Protein AF-A0AAV3R394-F1 (afdb_monomer)

Structure (mmCIF, N/CA/C/O backbone):
data_AF-A0AAV3R394-F1
#
_entry.id   AF-A0AAV3R394-F1
#
loop_
_atom_site.group_PDB
_atom_site.id
_atom_site.type_symbol
_atom_site.label_atom_id
_atom_site.label_alt_id
_atom_site.label_comp_id
_atom_site.label_asym_id
_atom_site.label_entity_id
_atom_site.label_seq_id
_atom_site.pdbx_PDB_ins_code
_atom_site.Cartn_x
_atom_site.Cartn_y
_atom_site.Cartn_z
_atom_site.occupancy
_atom_site.B_iso_or_equiv
_atom_site.auth_seq_id
_atom_site.auth_comp_id
_atom_site.auth_asym_id
_atom_site.auth_atom_id
_atom_site.pdbx_PDB_model_num
ATOM 1 N N . MET A 1 1 ? -11.803 2.232 14.083 1.00 94.12 1 MET A N 1
ATOM 2 C CA . MET A 1 1 ? -11.131 0.981 13.662 1.00 94.12 1 MET A CA 1
ATOM 3 C C . MET A 1 1 ? -9.792 1.328 13.032 1.00 94.12 1 MET A C 1
ATOM 5 O O . MET A 1 1 ? -9.581 2.498 12.718 1.00 94.12 1 MET A O 1
ATOM 9 N N . ILE A 1 2 ? -8.893 0.356 12.901 1.00 96.19 2 ILE A N 1
ATOM 10 C CA . ILE A 1 2 ? -7.572 0.528 12.282 1.00 96.19 2 ILE A CA 1
ATOM 11 C C . ILE A 1 2 ? -7.528 -0.337 11.027 1.00 96.19 2 ILE A C 1
ATOM 13 O O . ILE A 1 2 ? -7.969 -1.482 11.083 1.00 96.19 2 ILE A O 1
ATOM 17 N N . LEU A 1 3 ? -7.005 0.207 9.931 1.00 97.56 3 LEU A N 1
ATOM 18 C CA . LEU A 1 3 ? -6.612 -0.562 8.752 1.00 97.56 3 LEU A CA 1
ATOM 19 C C . LEU A 1 3 ? -5.087 -0.682 8.746 1.00 97.56 3 LEU A C 1
ATOM 21 O O . LEU A 1 3 ? -4.402 0.336 8.751 1.00 97.56 3 LEU A O 1
ATOM 25 N N . THR A 1 4 ? -4.547 -1.893 8.724 1.00 97.38 4 THR A N 1
ATOM 26 C CA . THR A 1 4 ? -3.118 -2.127 8.509 1.00 97.38 4 THR A CA 1
ATOM 27 C C . THR A 1 4 ? -2.877 -2.591 7.079 1.00 97.38 4 THR A C 1
ATOM 29 O O . THR A 1 4 ? -3.650 -3.399 6.561 1.00 97.38 4 THR A O 1
ATOM 32 N N . ILE A 1 5 ? -1.810 -2.093 6.461 1.00 97.56 5 ILE A N 1
ATOM 33 C CA . ILE A 1 5 ? -1.364 -2.469 5.118 1.00 97.56 5 ILE A CA 1
ATOM 34 C C . ILE A 1 5 ? 0.096 -2.913 5.215 1.00 97.56 5 ILE A C 1
ATOM 36 O O . ILE A 1 5 ? 0.949 -2.109 5.591 1.00 97.56 5 ILE A O 1
ATOM 40 N N . ASP A 1 6 ? 0.392 -4.167 4.887 1.00 97.50 6 ASP A N 1
ATOM 41 C CA . ASP A 1 6 ? 1.766 -4.682 4.819 1.00 97.50 6 ASP A CA 1
ATOM 42 C C . ASP A 1 6 ? 2.135 -4.961 3.362 1.00 97.50 6 ASP A C 1
ATOM 44 O O . ASP A 1 6 ? 1.440 -5.716 2.694 1.00 97.50 6 ASP A O 1
ATOM 48 N N . ILE A 1 7 ? 3.184 -4.312 2.851 1.00 97.19 7 ILE A N 1
ATOM 49 C CA . ILE A 1 7 ? 3.630 -4.466 1.458 1.00 97.19 7 ILE A CA 1
ATOM 50 C C . ILE A 1 7 ? 4.847 -5.393 1.419 1.00 97.19 7 ILE A C 1
ATOM 52 O O . ILE A 1 7 ? 6.001 -4.961 1.508 1.00 97.19 7 ILE A O 1
ATOM 56 N N . GLY A 1 8 ? 4.585 -6.683 1.244 1.00 96.69 8 GLY A N 1
ATOM 57 C CA . GLY A 1 8 ? 5.602 -7.709 1.077 1.00 96.69 8 GLY A CA 1
ATOM 58 C C . GLY A 1 8 ? 6.221 -7.747 -0.325 1.00 96.69 8 GLY A C 1
ATOM 59 O O . GLY A 1 8 ? 5.898 -6.972 -1.231 1.00 96.69 8 GLY A O 1
ATOM 60 N N . GLY A 1 9 ? 7.168 -8.669 -0.514 1.00 96.69 9 GLY A N 1
ATOM 61 C CA . GLY A 1 9 ? 7.754 -8.966 -1.826 1.00 96.69 9 GLY A CA 1
ATOM 62 C C . GLY A 1 9 ? 6.807 -9.761 -2.728 1.00 96.69 9 GLY A C 1
ATOM 63 O O . GLY A 1 9 ? 6.662 -9.428 -3.902 1.00 96.69 9 GLY A O 1
ATOM 64 N N . GLY A 1 10 ? 6.146 -10.776 -2.163 1.00 96.62 10 GLY A N 1
ATOM 65 C CA . GLY A 1 10 ? 5.223 -11.669 -2.875 1.00 96.62 10 GLY A CA 1
ATOM 66 C C . GLY A 1 10 ? 3.761 -11.216 -2.845 1.00 96.62 10 GLY A C 1
ATOM 67 O O . GLY A 1 10 ? 3.060 -11.309 -3.854 1.00 96.62 10 GLY A O 1
ATOM 68 N N . SER A 1 11 ? 3.326 -10.677 -1.707 1.00 97.38 11 SER A N 1
ATOM 69 C CA . SER A 1 11 ? 1.943 -10.302 -1.413 1.00 97.38 11 SER A CA 1
ATOM 70 C C . SER A 1 11 ? 1.843 -8.924 -0.750 1.00 97.38 11 SER A C 1
ATOM 72 O O . SER A 1 11 ? 2.856 -8.318 -0.403 1.00 97.38 11 SER A O 1
ATOM 74 N N . THR A 1 12 ? 0.611 -8.433 -0.619 1.00 98.19 12 THR A N 1
ATOM 75 C CA . THR A 1 12 ? 0.244 -7.290 0.219 1.00 98.19 12 THR A CA 1
ATOM 76 C C . THR A 1 12 ? -0.958 -7.675 1.082 1.00 98.19 12 THR A C 1
ATOM 78 O O . THR A 1 12 ? -1.975 -8.142 0.559 1.00 98.19 12 THR A O 1
ATOM 81 N N . GLU A 1 13 ? -0.865 -7.454 2.389 1.00 98.31 13 GLU A N 1
ATOM 82 C CA . GLU A 1 13 ? -1.895 -7.791 3.371 1.00 98.31 13 GLU A CA 1
ATOM 83 C C . GLU A 1 13 ? -2.694 -6.558 3.796 1.00 98.31 13 GLU A C 1
ATOM 85 O O . GLU A 1 13 ? -2.129 -5.504 4.084 1.00 98.31 13 GLU A O 1
ATOM 90 N N . PHE A 1 14 ? -4.014 -6.713 3.908 1.00 98.12 14 PHE A N 1
ATOM 91 C CA . PHE A 1 14 ? -4.933 -5.706 4.433 1.00 98.12 14 PHE A CA 1
ATOM 92 C C . PHE A 1 14 ? -5.680 -6.287 5.628 1.00 98.12 14 PHE A C 1
ATOM 94 O O . PHE A 1 14 ? -6.421 -7.258 5.472 1.00 98.12 14 PHE A O 1
ATOM 101 N N . VAL A 1 15 ? -5.534 -5.682 6.808 1.00 97.81 15 VAL A N 1
ATOM 102 C CA . VAL A 1 15 ? -6.201 -6.147 8.035 1.00 97.81 15 VAL A CA 1
ATOM 103 C C . VAL A 1 15 ? -6.970 -5.006 8.679 1.00 97.81 15 VAL A C 1
ATOM 105 O O . VAL A 1 15 ? -6.429 -3.932 8.919 1.00 97.81 15 VAL A O 1
ATOM 108 N N . ILE A 1 16 ? -8.243 -5.234 8.987 1.00 97.62 16 ILE A N 1
ATOM 109 C CA . ILE A 1 16 ? -9.072 -4.303 9.750 1.00 97.62 16 ILE A CA 1
ATOM 110 C C . ILE A 1 16 ? -9.202 -4.840 11.166 1.00 97.62 16 ILE A C 1
ATOM 112 O O . ILE A 1 16 ? -9.692 -5.950 11.372 1.00 97.62 16 ILE A O 1
ATOM 116 N N . GLY A 1 17 ? -8.791 -4.035 12.141 1.00 96.19 17 GLY A N 1
ATOM 117 C CA . GLY A 1 17 ? -8.808 -4.398 13.552 1.00 96.19 17 GLY A CA 1
ATOM 118 C C . GLY A 1 17 ? -9.522 -3.384 14.443 1.00 96.19 17 GLY A C 1
ATOM 119 O O . GLY A 1 17 ? -9.617 -2.185 14.144 1.00 96.19 17 GLY A O 1
ATOM 120 N N . HIS A 1 18 ? -10.014 -3.866 15.582 1.00 95.62 18 HIS A N 1
ATOM 121 C CA . HIS A 1 18 ? -10.555 -3.034 16.651 1.00 95.62 18 HIS A CA 1
ATOM 122 C C . HIS A 1 18 ? -10.341 -3.691 18.018 1.00 95.62 18 HIS A C 1
ATOM 124 O O . HIS A 1 18 ? -10.719 -4.842 18.204 1.00 95.62 18 HIS A O 1
ATOM 130 N N . GLN A 1 19 ? -9.736 -2.958 18.964 1.00 92.81 19 GLN A N 1
ATOM 131 C CA . GLN A 1 19 ? -9.507 -3.412 20.347 1.00 92.81 19 GLN A CA 1
ATOM 132 C C . GLN A 1 19 ? -8.875 -4.817 20.429 1.00 92.81 19 GLN A C 1
ATOM 134 O O . GLN A 1 19 ? -9.375 -5.703 21.114 1.00 92.81 19 GLN A O 1
ATOM 139 N N . GLY A 1 20 ? -7.800 -5.040 19.666 1.00 90.94 20 GLY A N 1
ATOM 140 C CA . GLY A 1 20 ? -7.087 -6.324 19.631 1.00 90.94 20 GLY A CA 1
ATOM 141 C C . GLY A 1 20 ? -7.774 -7.439 18.832 1.00 90.94 20 GLY A C 1
ATOM 142 O O . GLY A 1 20 ? -7.196 -8.509 18.686 1.00 90.94 20 GLY A O 1
ATOM 143 N N . LYS A 1 21 ? -8.971 -7.209 18.276 1.00 96.25 21 LYS A N 1
ATOM 144 C CA . LYS A 1 21 ? -9.693 -8.188 17.448 1.00 96.25 21 LYS A CA 1
ATOM 145 C C . LYS A 1 21 ? -9.529 -7.893 15.962 1.00 96.25 21 LYS A C 1
ATOM 147 O O . LYS A 1 21 ? -9.623 -6.736 15.546 1.00 96.25 21 LYS A O 1
ATOM 152 N N . ILE A 1 22 ? -9.352 -8.945 15.166 1.00 96.69 22 ILE A N 1
ATOM 153 C CA . ILE A 1 22 ? -9.373 -8.882 13.701 1.00 96.69 22 ILE A CA 1
ATOM 154 C C . ILE A 1 22 ? -10.834 -8.948 13.244 1.00 96.69 22 ILE A C 1
ATOM 156 O O . ILE A 1 22 ? -11.541 -9.902 13.552 1.00 96.69 22 ILE A O 1
ATOM 160 N N . LEU A 1 23 ? -11.286 -7.922 12.526 1.00 96.38 23 LEU A N 1
ATOM 161 C CA . LEU A 1 23 ? -12.635 -7.833 11.954 1.00 96.38 23 LEU A CA 1
ATOM 162 C C . LEU A 1 23 ? -12.671 -8.304 10.498 1.00 96.38 23 LEU A C 1
ATOM 164 O O . LEU A 1 23 ? -13.688 -8.806 10.030 1.00 96.38 23 LEU A O 1
ATOM 168 N N . TYR A 1 24 ? -11.569 -8.108 9.778 1.00 97.12 24 TYR A N 1
ATOM 169 C CA . TYR A 1 24 ? -11.401 -8.528 8.394 1.00 97.12 24 TYR A CA 1
ATOM 170 C C . TYR A 1 24 ? -9.910 -8.649 8.079 1.00 97.12 24 TYR A C 1
ATOM 172 O O . TYR A 1 24 ? -9.114 -7.860 8.583 1.00 97.12 24 TYR A O 1
ATOM 180 N N . SER A 1 25 ? -9.536 -9.615 7.245 1.00 97.19 25 SER A N 1
ATOM 181 C CA . SER A 1 25 ? -8.170 -9.779 6.753 1.00 97.19 25 SER A CA 1
ATOM 182 C C . SER A 1 25 ? -8.192 -10.363 5.345 1.00 97.19 25 SER A C 1
ATOM 184 O O . SER A 1 25 ? -9.015 -11.234 5.057 1.00 97.19 25 SER A O 1
ATOM 186 N N . ILE A 1 26 ? -7.300 -9.891 4.478 1.00 98.06 26 ILE A N 1
ATOM 187 C CA . ILE A 1 26 ? -7.053 -10.468 3.156 1.00 98.06 26 ILE A CA 1
ATOM 188 C C . ILE A 1 26 ? -5.581 -10.295 2.772 1.00 98.06 26 ILE A C 1
ATOM 190 O O . ILE A 1 26 ? -4.992 -9.244 3.021 1.00 98.06 26 ILE A O 1
ATOM 194 N N . SER A 1 27 ? -5.000 -11.317 2.143 1.00 98.12 27 SER A N 1
ATOM 195 C CA . SER A 1 27 ? -3.695 -11.237 1.480 1.00 98.12 27 SER A CA 1
ATOM 196 C C . SER A 1 27 ? -3.913 -11.288 -0.028 1.00 98.12 27 SER A C 1
ATOM 198 O O . SER A 1 27 ? -4.599 -12.178 -0.535 1.00 98.12 27 SER A O 1
ATOM 200 N N . LEU A 1 28 ? -3.375 -10.303 -0.741 1.00 98.19 28 LEU A N 1
ATOM 201 C CA . LEU A 1 28 ? -3.455 -10.197 -2.194 1.00 98.19 28 LEU A CA 1
ATOM 202 C C . LEU A 1 28 ? -2.075 -10.453 -2.793 1.00 98.19 28 LEU A C 1
ATOM 204 O O . LEU A 1 28 ? -1.074 -9.999 -2.243 1.00 98.19 28 LEU A O 1
ATOM 208 N N . GLN A 1 29 ? -2.003 -11.105 -3.956 1.00 96.81 29 GLN A N 1
ATOM 209 C CA . GLN A 1 29 ? -0.757 -11.281 -4.722 1.00 96.81 29 GLN A CA 1
ATOM 210 C C . GLN A 1 29 ? -0.323 -9.971 -5.402 1.00 96.81 29 GLN A C 1
ATOM 212 O O . GLN A 1 29 ? -0.220 -9.867 -6.620 1.00 96.81 29 GLN A O 1
ATOM 217 N N . LEU A 1 30 ? -0.108 -8.945 -4.583 1.00 97.12 30 LEU A N 1
ATOM 218 C CA . LEU A 1 30 ? 0.261 -7.591 -4.967 1.00 97.12 30 LEU A CA 1
ATOM 219 C C . LEU A 1 30 ? 1.589 -7.176 -4.319 1.00 97.12 30 LEU A C 1
ATOM 221 O O . LEU A 1 30 ? 1.769 -6.019 -3.953 1.00 97.12 30 LEU A O 1
ATOM 225 N N . GLY A 1 31 ? 2.504 -8.122 -4.104 1.00 96.62 31 GLY A N 1
ATOM 226 C CA . GLY A 1 31 ? 3.819 -7.805 -3.557 1.00 96.62 31 GLY A CA 1
ATOM 227 C C . GLY A 1 31 ? 4.688 -7.047 -4.555 1.00 96.62 31 GLY A C 1
ATOM 228 O O . GLY A 1 31 ? 4.612 -7.275 -5.765 1.00 96.62 31 GLY A O 1
ATOM 229 N N . HIS A 1 32 ? 5.542 -6.156 -4.051 1.00 94.62 32 HIS A N 1
ATOM 230 C CA . HIS A 1 32 ? 6.308 -5.248 -4.906 1.00 94.62 32 HIS A CA 1
ATOM 231 C C . HIS A 1 32 ? 7.280 -5.975 -5.849 1.00 94.62 32 HIS A C 1
ATOM 233 O O . HIS A 1 32 ? 7.479 -5.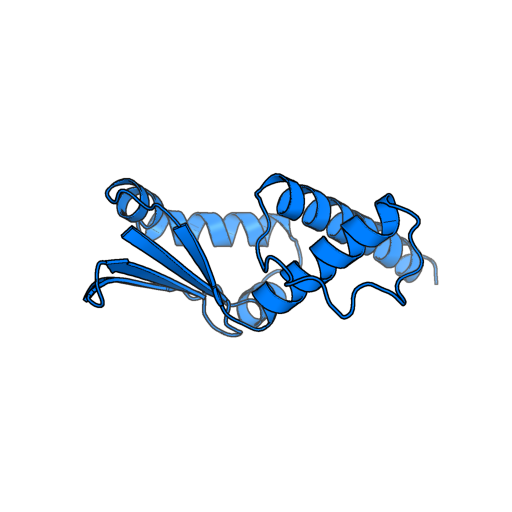500 -6.957 1.00 94.62 32 HIS A O 1
ATOM 239 N N . ILE A 1 33 ? 7.843 -7.130 -5.465 1.00 95.38 33 ILE A N 1
ATOM 240 C CA . ILE A 1 33 ? 8.737 -7.924 -6.333 1.00 95.38 33 ILE A CA 1
ATOM 241 C C . ILE A 1 33 ? 7.927 -8.642 -7.415 1.00 95.38 33 ILE A C 1
ATOM 243 O O . ILE A 1 33 ? 8.313 -8.638 -8.582 1.00 95.38 33 ILE A O 1
ATOM 247 N N . THR A 1 34 ? 6.802 -9.261 -7.042 1.00 94.62 34 THR A N 1
ATOM 248 C CA . THR A 1 34 ? 5.919 -9.952 -7.996 1.00 94.62 34 THR A CA 1
ATOM 249 C C . THR A 1 34 ? 5.409 -8.991 -9.061 1.00 94.62 34 THR A C 1
ATOM 251 O O . THR A 1 34 ? 5.429 -9.305 -10.249 1.00 94.62 34 THR A O 1
ATOM 254 N N . ILE A 1 35 ? 4.972 -7.807 -8.633 1.00 95.50 35 ILE A N 1
ATOM 255 C CA . ILE A 1 35 ? 4.418 -6.797 -9.522 1.00 95.50 35 ILE A CA 1
ATOM 256 C C . ILE A 1 35 ? 5.494 -6.242 -10.466 1.00 95.50 35 ILE A C 1
ATOM 258 O O . ILE A 1 35 ? 5.280 -6.248 -11.677 1.00 95.50 35 ILE A O 1
ATOM 2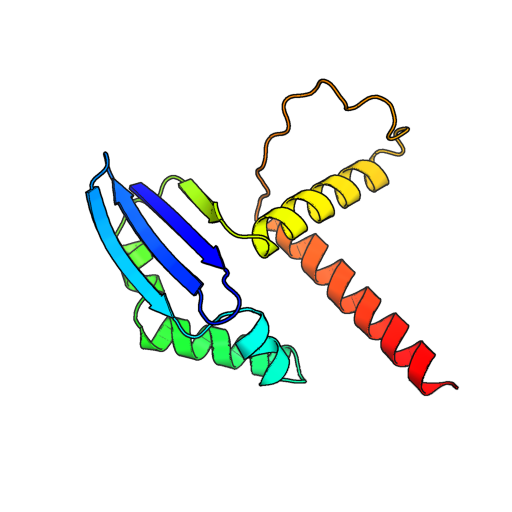62 N N . THR A 1 36 ? 6.645 -5.792 -9.952 1.00 92.81 36 THR A N 1
ATOM 263 C CA . THR A 1 36 ? 7.687 -5.167 -10.792 1.00 92.81 36 THR A CA 1
ATOM 264 C C . THR A 1 36 ? 8.337 -6.147 -11.763 1.00 92.81 36 THR A C 1
ATOM 266 O O . THR A 1 36 ? 8.756 -5.747 -12.840 1.00 92.81 36 THR A O 1
ATOM 269 N N . ARG A 1 37 ? 8.379 -7.445 -11.438 1.00 94.56 37 ARG A N 1
ATOM 270 C CA . ARG A 1 37 ? 8.828 -8.483 -12.382 1.00 94.56 37 ARG A CA 1
ATOM 271 C C . ARG A 1 37 ? 7.814 -8.783 -13.480 1.00 94.56 37 ARG A C 1
ATOM 273 O O . ARG A 1 37 ? 8.202 -9.224 -14.556 1.00 94.56 37 ARG A O 1
ATOM 280 N N . ARG A 1 38 ? 6.521 -8.615 -13.197 1.00 95.38 38 ARG A N 1
ATOM 281 C CA . ARG A 1 38 ? 5.438 -8.962 -14.125 1.00 95.38 38 ARG A CA 1
ATOM 282 C C . ARG A 1 38 ? 5.140 -7.851 -15.128 1.00 95.38 38 ARG A C 1
ATOM 284 O O . ARG A 1 38 ? 4.696 -8.149 -16.233 1.00 95.38 38 ARG A O 1
ATOM 291 N N . PHE A 1 39 ? 5.340 -6.595 -14.743 1.00 94.75 39 PHE A N 1
ATOM 292 C CA . PHE A 1 39 ? 4.975 -5.439 -15.555 1.00 94.75 39 PHE A CA 1
ATOM 293 C C . PHE A 1 39 ? 6.177 -4.520 -15.753 1.00 94.75 39 PHE A C 1
ATOM 295 O O . PHE A 1 39 ? 6.748 -4.034 -14.782 1.00 94.75 39 PHE A O 1
ATOM 302 N N . SER A 1 40 ? 6.510 -4.247 -17.013 1.00 89.50 40 SER A N 1
ATOM 303 C CA . SER A 1 40 ? 7.509 -3.248 -17.415 1.00 89.50 40 SER A CA 1
ATOM 304 C C . SER A 1 40 ? 6.925 -1.839 -17.559 1.00 89.50 40 SER A C 1
ATOM 306 O O . SER A 1 40 ? 7.664 -0.863 -17.564 1.00 89.50 40 SER A O 1
ATOM 308 N N . GLU A 1 41 ? 5.600 -1.725 -17.686 1.00 90.94 41 GLU A N 1
ATOM 309 C CA . GLU A 1 41 ? 4.886 -0.458 -17.844 1.00 90.94 41 GLU A CA 1
ATOM 310 C C . GLU A 1 41 ? 4.089 -0.140 -16.574 1.00 90.94 41 GLU A C 1
ATOM 312 O O . GLU A 1 41 ? 3.243 -0.934 -16.141 1.00 90.94 41 GLU A O 1
ATOM 317 N N . VAL A 1 42 ? 4.325 1.046 -16.004 1.00 88.88 42 VAL A N 1
ATOM 318 C CA . VAL A 1 42 ? 3.658 1.523 -14.778 1.00 88.88 42 VAL A CA 1
ATOM 319 C C . VAL A 1 42 ? 2.134 1.545 -14.936 1.00 88.88 42 VAL A C 1
ATOM 321 O O . VAL A 1 42 ? 1.408 1.179 -14.013 1.00 88.88 42 VAL A O 1
ATOM 324 N N . GLU A 1 43 ? 1.624 1.870 -16.120 1.00 92.00 43 GLU A N 1
ATOM 325 C CA . GLU A 1 43 ? 0.179 1.970 -16.345 1.00 92.00 43 GLU A CA 1
ATOM 326 C C . GLU A 1 43 ? -0.517 0.611 -16.345 1.00 92.00 43 GLU A C 1
ATOM 328 O O . GLU A 1 43 ? -1.506 0.435 -15.628 1.00 92.00 43 GLU A O 1
ATOM 333 N N . LYS A 1 44 ? 0.078 -0.399 -16.990 1.00 94.94 44 LYS A N 1
ATOM 334 C CA . LYS A 1 44 ? -0.398 -1.791 -16.910 1.00 94.94 44 LYS A CA 1
ATOM 335 C C . LYS A 1 44 ? -0.325 -2.327 -15.481 1.00 94.94 44 LYS A C 1
ATOM 337 O O . LYS A 1 44 ? -1.231 -3.024 -15.020 1.00 94.94 44 LYS A O 1
ATOM 342 N N . MET A 1 45 ? 0.729 -1.962 -14.750 1.00 94.88 45 MET A N 1
ATOM 343 C CA . MET A 1 45 ? 0.866 -2.279 -13.332 1.00 94.88 45 MET A CA 1
ATOM 344 C C . MET A 1 45 ? -0.282 -1.678 -12.504 1.00 94.88 45 MET A C 1
ATOM 346 O O . MET A 1 45 ? -0.913 -2.387 -11.715 1.00 94.88 45 MET A O 1
ATOM 350 N N . ARG A 1 46 ? -0.594 -0.388 -12.688 1.00 94.81 46 ARG A N 1
ATOM 351 C CA . ARG A 1 46 ? -1.693 0.291 -11.983 1.00 94.81 46 ARG A CA 1
ATOM 352 C C . ARG A 1 46 ? -3.049 -0.319 -12.312 1.00 94.81 46 ARG A C 1
ATOM 354 O O . ARG A 1 46 ? -3.865 -0.491 -11.407 1.00 94.81 46 ARG A O 1
ATOM 361 N N . GLU A 1 47 ? -3.303 -0.632 -13.577 1.00 97.50 47 GLU A N 1
ATOM 362 C CA . GLU A 1 47 ? -4.528 -1.309 -14.015 1.00 97.50 47 GLU A CA 1
ATOM 363 C C . GLU A 1 47 ? -4.688 -2.670 -13.339 1.00 97.50 47 GLU A C 1
ATOM 365 O O . GLU A 1 47 ? -5.743 -2.947 -12.765 1.00 97.50 47 GLU A O 1
ATOM 370 N N . HIS A 1 48 ? -3.626 -3.479 -13.308 1.00 97.25 48 HIS A N 1
ATOM 371 C CA . HIS A 1 48 ? -3.647 -4.778 -12.645 1.00 97.25 48 HIS A CA 1
ATOM 372 C C . HIS A 1 48 ? -3.932 -4.662 -11.143 1.00 97.25 48 HIS A C 1
ATOM 374 O O . HIS A 1 48 ? -4.827 -5.338 -10.633 1.00 97.25 48 HIS A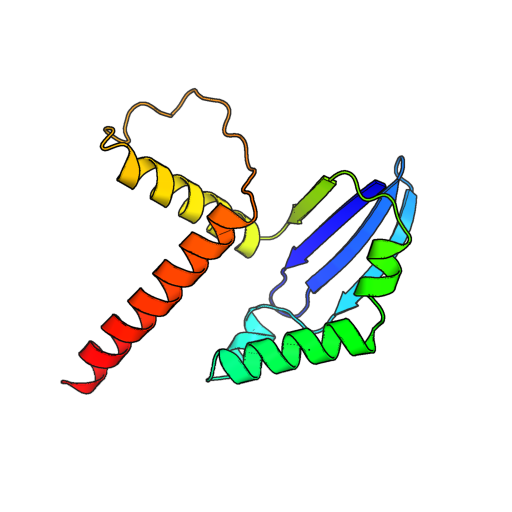 O 1
ATOM 380 N N . ILE A 1 49 ? -3.224 -3.770 -10.438 1.00 97.06 49 ILE A N 1
ATOM 381 C CA . ILE A 1 49 ? -3.442 -3.523 -9.004 1.00 97.06 49 ILE A CA 1
ATOM 382 C C . ILE A 1 49 ? -4.904 -3.138 -8.745 1.00 97.06 49 ILE A C 1
ATOM 384 O O . ILE A 1 49 ? -5.549 -3.716 -7.867 1.00 97.06 49 ILE A O 1
ATOM 388 N N . ARG A 1 50 ? -5.451 -2.194 -9.526 1.00 97.38 50 ARG A N 1
ATOM 389 C CA . ARG A 1 50 ? -6.858 -1.776 -9.409 1.00 97.38 50 ARG A CA 1
ATOM 390 C C . ARG A 1 50 ? -7.799 -2.950 -9.644 1.00 97.38 50 ARG A C 1
ATOM 392 O O . ARG A 1 50 ? -8.699 -3.157 -8.836 1.00 97.38 50 ARG A O 1
ATOM 399 N N . SER A 1 51 ? -7.575 -3.735 -10.697 1.00 97.38 51 SER A N 1
ATOM 400 C CA . SER A 1 51 ? -8.407 -4.894 -11.027 1.00 97.38 51 SER A CA 1
ATOM 401 C C . SER A 1 51 ? -8.465 -5.906 -9.881 1.00 97.38 51 SER A C 1
ATOM 403 O O . SER A 1 51 ? -9.552 -6.368 -9.545 1.00 97.38 51 SER A O 1
ATOM 405 N N . VAL A 1 52 ? -7.331 -6.233 -9.253 1.00 97.25 52 VAL A N 1
ATOM 406 C CA . VAL A 1 52 ? -7.289 -7.172 -8.117 1.00 97.25 52 VAL A CA 1
ATOM 407 C C . VAL A 1 52 ? -8.015 -6.595 -6.896 1.00 97.25 52 VAL A C 1
ATOM 409 O O . VAL A 1 52 ? -8.798 -7.289 -6.246 1.00 97.25 52 VAL A O 1
ATOM 412 N N . ILE A 1 53 ? -7.815 -5.309 -6.596 1.00 96.56 53 ILE A N 1
ATOM 413 C CA . ILE A 1 53 ? -8.499 -4.635 -5.482 1.00 96.56 53 ILE A CA 1
ATOM 414 C C . ILE A 1 53 ? -10.022 -4.615 -5.691 1.00 96.56 53 ILE A C 1
ATOM 416 O O . ILE A 1 53 ? -10.769 -4.892 -4.752 1.00 96.56 53 ILE A O 1
ATOM 420 N N . PHE A 1 54 ? -10.494 -4.323 -6.907 1.00 95.62 54 PHE A N 1
ATOM 421 C CA . PHE A 1 54 ? -11.924 -4.329 -7.229 1.00 95.62 54 PHE A CA 1
ATOM 422 C C . PHE A 1 54 ? -12.527 -5.735 -7.177 1.00 95.62 54 PHE A C 1
ATOM 424 O O . PHE A 1 54 ? -13.585 -5.914 -6.578 1.00 95.62 54 PHE A O 1
ATOM 431 N N . ALA A 1 55 ? -11.841 -6.738 -7.731 1.00 96.56 55 ALA A N 1
ATOM 432 C CA . ALA A 1 55 ? -12.329 -8.117 -7.762 1.00 96.56 55 ALA A CA 1
ATOM 433 C C . ALA A 1 55 ? -12.518 -8.733 -6.363 1.00 96.56 55 ALA A C 1
ATOM 435 O O . ALA A 1 55 ? -13.323 -9.643 -6.193 1.00 96.56 55 ALA A O 1
ATOM 436 N N . THR A 1 56 ? -11.802 -8.234 -5.351 1.00 96.06 56 THR A N 1
ATOM 437 C CA . THR A 1 56 ? -11.897 -8.727 -3.964 1.00 96.06 56 THR A CA 1
ATOM 438 C C . THR A 1 56 ? -12.909 -7.977 -3.095 1.00 96.06 56 THR A C 1
ATOM 440 O O . THR A 1 56 ? -13.024 -8.259 -1.900 1.00 96.06 56 THR A O 1
ATOM 443 N N . ASP A 1 57 ? -13.645 -7.016 -3.665 1.00 94.44 57 ASP A N 1
ATOM 444 C CA . ASP A 1 57 ? -14.576 -6.126 -2.950 1.00 94.44 57 ASP A CA 1
ATOM 445 C C . ASP A 1 57 ? -13.911 -5.327 -1.803 1.00 94.44 57 ASP A C 1
ATOM 447 O O . ASP A 1 57 ? -14.588 -4.735 -0.957 1.00 94.44 57 ASP A O 1
ATOM 451 N N . LEU A 1 58 ? -12.570 -5.272 -1.757 1.00 95.44 58 LEU A N 1
ATOM 452 C CA . LEU A 1 58 ? -11.801 -4.706 -0.644 1.00 95.44 58 LEU A CA 1
ATOM 453 C 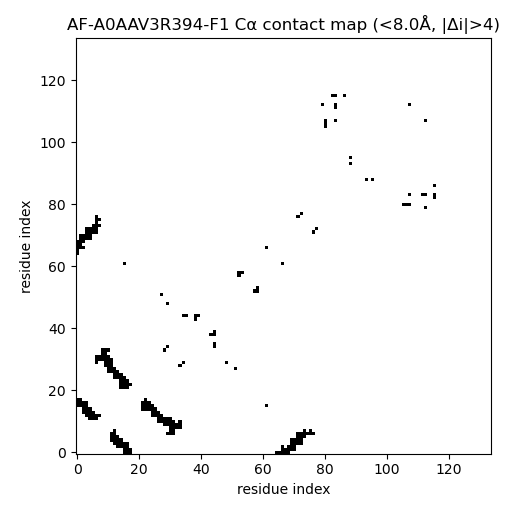C . LEU A 1 58 ? -12.229 -3.269 -0.324 1.00 95.44 58 LEU A C 1
ATOM 455 O O . LEU A 1 58 ? -12.385 -2.917 0.844 1.00 95.44 58 LEU A O 1
ATOM 459 N N . VAL A 1 59 ? -12.470 -2.450 -1.351 1.00 93.88 59 VAL A N 1
ATOM 460 C CA . VAL A 1 59 ? -12.887 -1.048 -1.195 1.00 93.88 59 VAL A CA 1
ATOM 461 C C . VAL A 1 59 ? -14.218 -0.945 -0.456 1.00 93.88 59 VAL A C 1
ATOM 463 O O . VAL A 1 59 ? -14.329 -0.172 0.496 1.00 93.88 59 VAL A O 1
ATOM 466 N N . SER A 1 60 ? -15.222 -1.725 -0.859 1.00 94.06 60 SER A N 1
ATOM 467 C CA . SER A 1 60 ? -16.528 -1.725 -0.200 1.00 94.06 60 SER A CA 1
ATOM 468 C C . SER A 1 60 ? -16.401 -2.236 1.228 1.00 94.06 60 SER A C 1
ATOM 470 O O . SER A 1 60 ? -16.981 -1.648 2.140 1.00 94.06 60 SER A O 1
ATOM 472 N N . ARG A 1 61 ? -15.587 -3.280 1.456 1.00 92.06 61 ARG A N 1
ATOM 473 C CA . ARG A 1 61 ? -15.326 -3.799 2.806 1.00 92.06 61 ARG A CA 1
ATOM 474 C C . ARG A 1 61 ? -14.737 -2.725 3.705 1.00 92.06 61 ARG A C 1
ATOM 476 O O . ARG A 1 61 ? -15.285 -2.499 4.773 1.00 92.06 61 ARG A O 1
ATOM 483 N N . VAL A 1 62 ? -13.686 -2.037 3.260 1.00 94.31 62 VAL A N 1
ATOM 484 C CA . VAL A 1 62 ? -13.044 -0.947 4.009 1.00 94.31 62 VAL A CA 1
ATOM 485 C C . VAL A 1 62 ? -14.039 0.179 4.298 1.00 94.31 62 VAL A C 1
ATOM 487 O O . VAL A 1 62 ? -14.116 0.624 5.439 1.00 94.31 62 VAL A O 1
ATOM 490 N N . LYS A 1 63 ? -14.855 0.585 3.314 1.00 94.19 63 LYS A N 1
ATOM 491 C CA . LYS A 1 63 ? -15.873 1.641 3.472 1.00 94.19 63 LYS A CA 1
ATOM 492 C C . LYS A 1 63 ? -16.976 1.304 4.481 1.00 94.19 63 LYS A C 1
ATOM 494 O O . LYS A 1 63 ? -17.547 2.222 5.061 1.00 94.19 63 LYS A O 1
ATOM 499 N N . ARG A 1 64 ? -17.282 0.020 4.712 1.00 95.00 64 ARG A N 1
ATOM 500 C CA . ARG A 1 64 ? -18.253 -0.405 5.743 1.00 95.00 64 ARG A CA 1
ATOM 501 C C . ARG A 1 64 ? -17.757 -0.162 7.170 1.00 95.00 64 ARG A C 1
ATOM 503 O O . ARG A 1 64 ? -18.561 -0.160 8.098 1.00 95.00 64 ARG A O 1
ATOM 510 N N . TYR A 1 65 ? -16.454 0.026 7.363 1.00 94.00 65 TYR A N 1
ATOM 511 C CA . TYR A 1 65 ? -15.860 0.266 8.671 1.00 94.00 65 TYR A CA 1
ATOM 512 C C . TYR A 1 65 ? -15.510 1.745 8.848 1.00 94.00 65 TYR A C 1
ATOM 514 O O . TYR A 1 65 ? -14.978 2.392 7.950 1.00 94.00 65 TYR A O 1
ATOM 522 N N . ASN A 1 66 ? -15.727 2.274 10.055 1.00 94.12 66 ASN A N 1
ATOM 523 C CA . ASN A 1 66 ? -15.258 3.608 10.430 1.00 94.12 66 ASN A CA 1
ATOM 524 C C . ASN A 1 66 ? -13.745 3.567 10.737 1.00 94.12 66 ASN A C 1
ATOM 526 O O . ASN A 1 66 ? -13.308 3.505 11.901 1.00 94.12 66 ASN A O 1
ATOM 530 N N . ILE A 1 67 ? -12.941 3.484 9.673 1.00 95.62 67 ILE A N 1
ATOM 531 C CA . ILE A 1 67 ? -11.478 3.501 9.742 1.00 95.62 67 ILE A CA 1
ATOM 532 C C . ILE A 1 67 ? -11.029 4.890 10.195 1.00 95.62 67 ILE A C 1
ATOM 534 O O . ILE A 1 67 ? -11.265 5.879 9.515 1.00 95.62 67 ILE A O 1
ATOM 538 N N . LYS A 1 68 ? -10.376 4.948 11.360 1.00 91.50 68 LYS A N 1
ATOM 539 C CA . LYS A 1 68 ? -9.853 6.197 11.933 1.00 91.50 68 LYS A CA 1
ATOM 540 C C . LYS A 1 68 ? -8.391 6.426 11.571 1.00 91.50 68 LYS A C 1
ATOM 542 O O . LYS A 1 68 ? -7.974 7.564 11.444 1.00 91.50 68 LYS A O 1
ATOM 547 N N . ASN A 1 69 ? -7.631 5.340 11.436 1.00 90.31 69 ASN A N 1
ATOM 548 C CA . ASN A 1 69 ? -6.198 5.370 11.173 1.00 90.31 69 ASN A CA 1
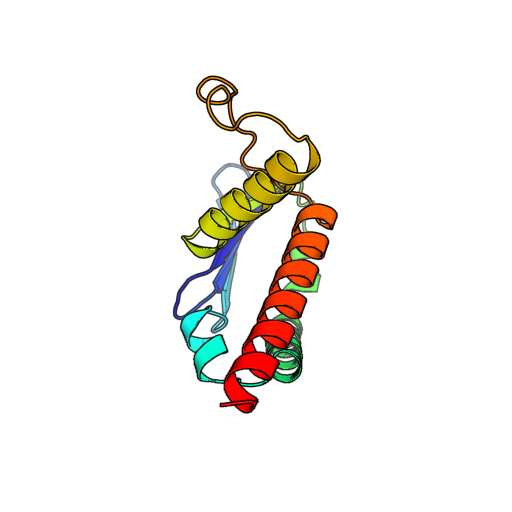ATOM 549 C C . ASN A 1 69 ? -5.821 4.252 10.200 1.00 90.31 69 ASN A C 1
ATOM 551 O O . ASN A 1 69 ? -6.358 3.140 10.293 1.00 90.31 69 ASN A O 1
ATOM 555 N N . VAL A 1 70 ? -4.866 4.549 9.320 1.00 95.31 70 VAL A N 1
ATOM 556 C CA . VAL A 1 70 ? -4.215 3.575 8.442 1.00 95.31 70 VAL A CA 1
ATOM 557 C C . VAL A 1 70 ? -2.765 3.425 8.890 1.00 95.31 70 VAL A C 1
ATOM 559 O O . VAL A 1 70 ? -2.076 4.421 9.085 1.00 95.31 70 VAL A O 1
ATOM 562 N N . ILE A 1 71 ? -2.308 2.190 9.073 1.00 95.12 71 ILE A N 1
ATOM 563 C CA . ILE A 1 71 ? -0.942 1.872 9.491 1.00 95.12 71 ILE A CA 1
ATOM 564 C C . ILE A 1 71 ? -0.272 1.084 8.372 1.00 95.12 71 ILE A C 1
ATOM 566 O O . ILE A 1 71 ? -0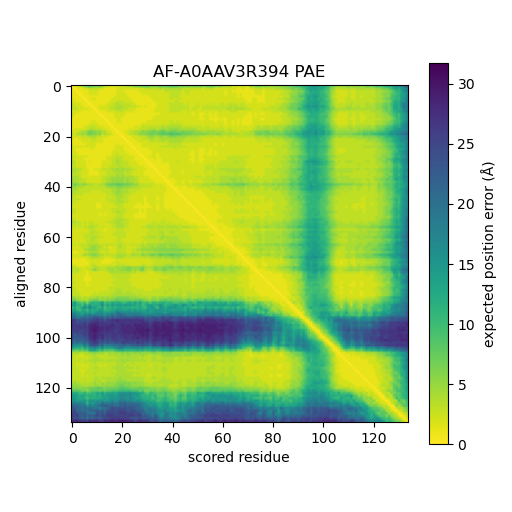.728 0.000 8.018 1.00 95.12 71 ILE A O 1
ATOM 570 N N . GLY A 1 72 ? 0.817 1.613 7.825 1.00 95.31 72 GLY A N 1
ATOM 571 C CA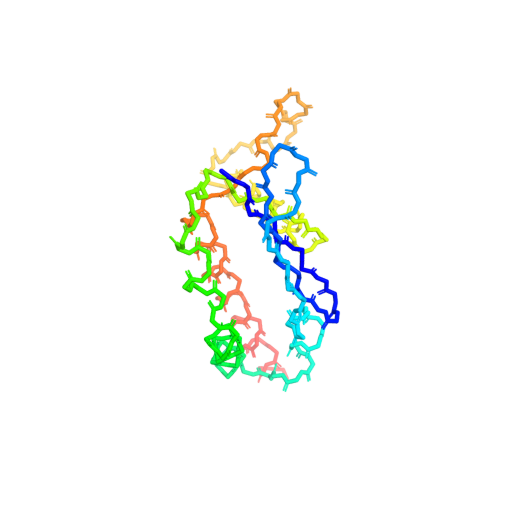 . GLY A 1 72 ? 1.665 0.883 6.889 1.00 95.31 72 GLY A CA 1
ATOM 572 C C . GLY A 1 72 ? 2.782 0.123 7.611 1.00 95.31 72 GLY A C 1
ATOM 573 O O . GLY A 1 72 ? 3.413 0.658 8.522 1.00 95.31 72 GLY A O 1
ATOM 574 N N . SER A 1 73 ? 3.060 -1.101 7.173 1.00 91.38 73 SER A N 1
ATOM 575 C CA . SER A 1 73 ? 4.194 -1.939 7.588 1.00 91.38 73 SER A CA 1
ATOM 576 C C . SER A 1 73 ? 4.994 -2.382 6.354 1.00 91.38 73 SER A C 1
ATOM 578 O O . SER A 1 73 ? 4.523 -2.201 5.232 1.00 91.38 73 SER A O 1
ATOM 580 N N . SER A 1 74 ? 6.192 -2.943 6.564 1.00 93.38 74 SER A N 1
ATOM 581 C CA . SER A 1 74 ? 7.219 -3.369 5.581 1.00 93.38 74 SER A CA 1
ATOM 582 C C . SER A 1 74 ? 8.381 -2.400 5.329 1.00 93.38 74 SER A C 1
ATOM 584 O O . SER A 1 74 ? 8.374 -1.219 5.692 1.00 93.38 74 SER A O 1
ATOM 586 N N . GLY A 1 75 ? 9.405 -2.920 4.640 1.00 92.12 75 GLY A N 1
ATOM 587 C CA . GLY A 1 75 ? 10.528 -2.138 4.127 1.00 92.12 75 GLY A CA 1
ATOM 588 C C . GLY A 1 75 ? 10.118 -1.084 3.094 1.00 92.12 75 GLY A C 1
ATOM 589 O O . GLY A 1 75 ? 10.714 -0.010 3.080 1.00 92.12 75 GLY A O 1
ATOM 590 N N . THR A 1 76 ? 9.090 -1.339 2.280 1.00 93.38 76 THR A N 1
ATOM 591 C CA . THR A 1 76 ? 8.598 -0.381 1.275 1.00 93.38 76 THR A CA 1
ATOM 592 C C . THR A 1 76 ? 8.011 0.857 1.946 1.00 93.38 76 THR A C 1
ATOM 594 O O . THR A 1 76 ? 8.421 1.972 1.633 1.00 93.38 76 THR A O 1
ATOM 597 N N . ILE A 1 77 ? 7.148 0.674 2.950 1.00 94.19 77 ILE A N 1
ATOM 598 C CA . ILE A 1 77 ? 6.577 1.789 3.724 1.00 94.19 77 ILE A CA 1
ATOM 599 C C . ILE A 1 77 ? 7.675 2.585 4.445 1.00 94.19 77 ILE A C 1
ATOM 601 O O . ILE A 1 77 ? 7.663 3.814 4.429 1.00 94.19 77 ILE A O 1
ATOM 605 N N . ARG A 1 78 ? 8.675 1.902 5.021 1.00 91.69 78 ARG A N 1
ATOM 606 C CA . ARG A 1 78 ? 9.830 2.562 5.660 1.00 91.69 78 ARG A CA 1
ATOM 607 C C . ARG A 1 78 ? 10.686 3.359 4.672 1.00 91.69 78 ARG A C 1
ATOM 609 O O . ARG A 1 78 ? 11.249 4.381 5.046 1.00 91.69 78 ARG A O 1
ATOM 616 N N . LYS A 1 79 ? 10.838 2.892 3.428 1.00 91.06 79 LYS A N 1
ATOM 617 C CA . LYS A 1 79 ? 11.547 3.643 2.378 1.00 91.06 79 LYS A CA 1
ATOM 618 C C . LYS A 1 79 ? 10.760 4.887 1.971 1.00 91.06 79 LYS A C 1
ATOM 620 O O . LYS A 1 79 ? 11.362 5.950 1.872 1.00 91.06 79 LYS A O 1
ATOM 625 N N . ILE A 1 80 ? 9.444 4.761 1.800 1.00 92.00 80 ILE A N 1
ATOM 626 C CA . ILE A 1 80 ? 8.545 5.884 1.500 1.00 92.00 80 ILE A CA 1
ATOM 627 C C . ILE A 1 80 ? 8.648 6.959 2.588 1.00 92.00 80 ILE A C 1
ATOM 629 O O . ILE A 1 80 ? 8.909 8.110 2.259 1.00 92.00 80 ILE A O 1
ATOM 633 N N . GLU A 1 81 ? 8.546 6.587 3.868 1.00 91.31 81 GLU A N 1
ATOM 634 C CA . GLU A 1 81 ? 8.676 7.526 4.996 1.00 91.31 81 GLU A CA 1
ATOM 635 C C . GLU A 1 81 ? 9.994 8.313 4.946 1.00 91.31 81 GLU A C 1
ATOM 637 O O . GLU A 1 81 ? 9.991 9.542 5.010 1.00 91.31 81 GLU A O 1
ATOM 642 N N . LYS A 1 82 ? 11.119 7.625 4.725 1.00 89.06 82 LYS A N 1
ATOM 643 C CA . LYS A 1 82 ? 12.430 8.275 4.584 1.00 89.06 82 LYS A CA 1
ATOM 644 C C . LYS A 1 82 ? 12.507 9.215 3.383 1.00 89.06 82 LYS A C 1
ATOM 646 O O . LYS A 1 82 ? 13.160 10.252 3.479 1.00 89.06 82 LYS A O 1
ATOM 651 N N . LEU A 1 83 ? 11.921 8.841 2.246 1.00 89.44 83 LEU A N 1
ATOM 652 C CA . LEU A 1 83 ? 11.962 9.650 1.024 1.00 89.44 83 LEU A CA 1
ATOM 653 C C . LEU A 1 83 ? 11.090 10.899 1.142 1.00 89.44 83 LEU A C 1
ATOM 655 O O . LEU A 1 83 ? 11.550 11.977 0.777 1.00 89.44 83 LEU A O 1
ATOM 659 N N . VAL A 1 84 ? 9.889 10.770 1.713 1.00 89.06 84 VAL A N 1
ATOM 660 C CA . VAL A 1 84 ? 9.021 11.909 2.040 1.00 89.06 84 VAL A CA 1
ATOM 661 C C . VAL A 1 84 ? 9.765 12.881 2.956 1.00 89.06 84 VAL A C 1
ATOM 663 O O . VAL A 1 84 ? 9.888 14.059 2.635 1.00 89.06 84 VAL A O 1
ATOM 666 N N . TYR A 1 85 ? 10.363 12.377 4.039 1.00 83.88 85 TYR A N 1
ATOM 667 C CA . TYR A 1 85 ? 11.138 13.197 4.971 1.00 83.88 85 TYR A CA 1
ATOM 668 C C . TYR A 1 85 ? 12.319 13.917 4.301 1.00 83.88 85 TYR A C 1
ATOM 670 O O . TYR A 1 85 ? 12.555 15.099 4.534 1.00 83.88 85 TYR A O 1
ATOM 678 N N . LYS A 1 86 ? 13.063 13.224 3.430 1.00 82.62 86 LYS A N 1
ATOM 679 C CA . LYS A 1 86 ? 14.146 13.844 2.650 1.00 82.62 86 LYS A CA 1
ATOM 680 C C . LYS A 1 86 ? 13.641 14.896 1.660 1.00 82.62 86 LYS A C 1
ATOM 682 O O . LYS A 1 86 ? 14.378 15.830 1.360 1.00 82.62 86 LYS A O 1
ATOM 687 N N . GLY A 1 87 ? 12.434 14.732 1.118 1.00 77.94 87 GLY A N 1
ATOM 688 C CA . GLY A 1 87 ? 11.773 15.751 0.300 1.00 77.94 87 GLY A CA 1
ATOM 689 C C . GLY A 1 87 ? 11.543 17.029 1.101 1.00 77.94 87 GLY A C 1
ATOM 690 O O . GLY A 1 87 ? 11.984 18.091 0.682 1.00 77.94 87 GLY A O 1
ATOM 691 N N . TYR A 1 88 ? 10.980 16.897 2.303 1.00 71.44 88 TYR A N 1
ATOM 692 C CA . TYR A 1 88 ? 10.773 18.022 3.216 1.00 71.44 88 TYR A CA 1
ATOM 693 C C . TYR A 1 88 ? 12.067 18.738 3.612 1.00 71.44 88 TYR A C 1
ATOM 695 O O . TYR A 1 88 ? 12.126 19.962 3.568 1.00 71.44 88 TYR A O 1
ATOM 703 N N . ALA A 1 89 ? 13.118 17.989 3.954 1.00 67.12 89 ALA A N 1
ATOM 704 C CA . ALA A 1 89 ? 14.409 18.582 4.307 1.00 67.12 89 ALA A CA 1
ATOM 705 C C . ALA A 1 89 ? 15.023 19.390 3.146 1.00 67.12 89 ALA A C 1
ATOM 707 O O . ALA A 1 89 ? 15.622 20.435 3.376 1.00 67.12 89 ALA A O 1
ATOM 708 N N . ARG A 1 90 ? 14.848 18.934 1.895 1.00 68.25 90 ARG A N 1
ATOM 709 C CA . ARG A 1 90 ? 15.302 19.675 0.706 1.00 68.25 90 ARG A CA 1
ATOM 710 C C . ARG A 1 90 ? 14.550 20.993 0.515 1.00 68.25 90 ARG A C 1
ATOM 712 O O . ARG A 1 90 ? 15.173 21.977 0.135 1.00 68.25 90 ARG A O 1
ATOM 719 N N . ASP A 1 91 ? 13.248 21.016 0.785 1.00 66.00 91 ASP A N 1
ATOM 720 C CA . ASP A 1 91 ? 12.431 22.225 0.623 1.00 66.00 91 ASP A CA 1
ATOM 721 C C . ASP A 1 91 ? 12.748 23.311 1.652 1.00 66.00 91 ASP A C 1
ATOM 723 O O . ASP A 1 91 ? 12.604 24.494 1.359 1.00 66.00 91 ASP A O 1
ATOM 727 N N . LEU A 1 92 ? 13.168 22.912 2.854 1.00 60.66 92 LEU A N 1
ATOM 728 C CA . LEU A 1 92 ? 13.432 23.829 3.961 1.00 60.66 92 LEU A CA 1
ATOM 729 C C . LEU A 1 92 ? 14.842 24.451 3.931 1.00 60.66 92 LEU A C 1
ATOM 731 O O . LEU A 1 92 ? 15.115 25.317 4.751 1.00 60.66 92 LEU A O 1
ATOM 735 N N . GLN A 1 93 ? 15.722 24.053 2.998 1.00 57.69 93 GLN A N 1
ATOM 736 C CA . GLN A 1 93 ? 17.134 24.487 2.941 1.00 57.69 93 GLN A CA 1
ATOM 737 C C . GLN A 1 93 ? 17.890 24.373 4.285 1.00 57.69 93 GLN A C 1
ATOM 739 O O . GLN A 1 93 ? 18.823 25.131 4.535 1.00 57.69 93 GLN A O 1
ATOM 744 N N . GLU A 1 94 ? 17.515 23.439 5.162 1.00 55.22 94 GLU A N 1
ATOM 745 C CA . GLU A 1 94 ? 18.171 23.280 6.466 1.00 55.22 94 GLU A CA 1
ATOM 746 C C . GLU A 1 94 ? 19.322 22.265 6.419 1.00 55.22 94 GLU A C 1
ATOM 748 O O . GLU A 1 94 ? 19.222 21.193 5.808 1.00 55.22 94 GLU A O 1
ATOM 753 N N . ASP A 1 95 ? 20.413 22.591 7.120 1.00 49.09 95 ASP A N 1
ATOM 754 C CA . ASP A 1 95 ? 21.542 21.697 7.351 1.00 49.09 95 ASP A CA 1
ATOM 755 C C . ASP A 1 95 ? 21.082 20.444 8.113 1.00 49.09 95 ASP A C 1
ATOM 757 O O . ASP A 1 95 ? 20.699 20.465 9.282 1.00 49.09 95 ASP A O 1
ATOM 761 N N . VAL A 1 96 ? 21.158 19.302 7.428 1.00 54.41 96 VAL A N 1
ATOM 762 C CA . VAL A 1 96 ? 20.650 17.977 7.835 1.00 54.41 96 VAL A CA 1
ATOM 763 C C . VAL A 1 96 ? 21.270 17.444 9.149 1.00 54.41 96 VAL A C 1
ATOM 765 O O . VAL A 1 96 ? 20.872 16.383 9.633 1.00 54.41 96 VAL A O 1
ATOM 768 N N . GLN A 1 97 ? 22.240 18.146 9.746 1.00 49.28 97 GLN A N 1
ATOM 769 C CA . GLN A 1 97 ? 22.988 17.689 10.922 1.00 49.28 97 GLN A CA 1
ATOM 770 C C . GLN A 1 97 ? 22.232 17.804 12.256 1.00 49.28 97 GLN A C 1
ATOM 772 O O . GLN A 1 97 ? 22.581 17.072 13.180 1.00 49.28 97 GLN A O 1
ATOM 777 N N . GLU A 1 98 ? 21.172 18.614 12.381 1.00 46.56 98 GLU A N 1
ATOM 778 C CA . GLU A 1 98 ? 20.595 18.942 13.704 1.00 46.56 98 GLU A CA 1
ATOM 779 C C . GLU A 1 98 ? 19.181 18.394 13.994 1.00 46.56 98 GLU A C 1
ATOM 781 O O . GLU A 1 98 ? 18.507 18.817 14.927 1.00 46.56 98 GLU A O 1
ATOM 786 N N . LEU A 1 99 ? 18.723 17.368 13.268 1.00 52.06 99 LEU A N 1
ATOM 787 C CA . LEU A 1 99 ? 17.402 16.741 13.492 1.00 52.06 99 LEU A CA 1
ATOM 788 C C . LEU A 1 99 ? 17.481 15.383 14.216 1.00 52.06 99 LEU A C 1
ATOM 790 O O . LEU A 1 99 ? 16.638 14.504 14.028 1.00 52.06 99 LEU A O 1
ATOM 794 N N . HIS A 1 100 ? 18.496 15.186 15.062 1.00 46.38 100 HIS A N 1
ATOM 795 C CA . HIS A 1 100 ? 18.686 13.948 15.832 1.00 46.38 100 HIS A CA 1
ATOM 796 C C . HIS A 1 100 ? 17.751 13.808 17.054 1.00 46.38 100 HIS A C 1
ATOM 798 O O . HIS A 1 100 ? 17.646 12.711 17.603 1.00 46.38 100 HIS A O 1
ATOM 804 N N . GLY A 1 101 ? 17.047 14.875 17.461 1.00 43.09 101 GLY A N 1
ATOM 805 C CA . GLY A 1 101 ? 16.238 14.910 18.692 1.00 43.09 101 GLY A CA 1
ATOM 806 C C . GLY A 1 101 ? 14.728 15.116 18.524 1.00 43.09 101 GLY A C 1
ATOM 807 O O . GLY A 1 101 ? 13.983 14.902 19.480 1.00 43.09 101 GLY A O 1
ATOM 808 N N . PHE A 1 102 ? 14.238 15.491 17.337 1.00 43.09 102 PHE A N 1
ATOM 809 C CA . PHE A 1 102 ? 12.797 15.631 17.115 1.00 43.09 102 PHE A CA 1
ATOM 810 C C . PHE A 1 102 ? 12.173 14.243 16.955 1.00 43.09 102 PHE A C 1
ATOM 812 O O . PHE A 1 102 ? 12.551 13.479 16.064 1.00 43.09 102 PHE A O 1
ATOM 819 N N . GLN A 1 103 ? 11.216 13.896 17.822 1.00 47.97 103 GLN A N 1
ATOM 820 C CA . GLN A 1 103 ? 10.400 12.693 17.662 1.00 47.97 103 GLN A CA 1
ATOM 821 C C . GLN A 1 103 ? 9.748 12.726 16.277 1.00 47.97 103 GLN A C 1
ATOM 823 O O . GLN A 1 103 ? 8.769 13.433 16.048 1.00 47.97 103 GLN A O 1
ATOM 828 N N . ARG A 1 104 ? 10.333 11.975 15.336 1.00 57.25 104 ARG A N 1
ATOM 829 C CA . ARG A 1 104 ? 9.831 11.833 13.970 1.00 57.25 104 ARG A CA 1
ATOM 830 C C . ARG A 1 104 ? 8.386 11.364 14.028 1.00 57.25 104 ARG A C 1
ATOM 832 O O . ARG A 1 104 ? 8.124 10.223 14.421 1.00 57.25 104 ARG A O 1
ATOM 839 N N . ASN A 1 105 ? 7.465 12.203 13.570 1.00 64.81 105 ASN A N 1
ATOM 840 C CA . ASN A 1 105 ? 6.150 11.721 13.186 1.00 64.81 105 ASN A CA 1
ATOM 841 C C . ASN A 1 105 ? 6.348 10.835 11.952 1.00 64.81 105 ASN A C 1
ATOM 843 O O . ASN A 1 105 ? 6.585 11.326 10.854 1.00 64.81 105 ASN A O 1
ATOM 847 N N . LYS A 1 106 ? 6.321 9.510 12.146 1.00 79.75 106 LYS A N 1
ATOM 848 C CA . LYS A 1 106 ? 6.418 8.500 11.076 1.00 79.75 106 LYS A CA 1
ATOM 849 C C . LYS A 1 106 ? 5.094 8.399 10.312 1.00 79.75 106 LYS A C 1
ATOM 851 O O . LYS A 1 106 ? 4.528 7.316 10.166 1.00 79.75 106 LYS A O 1
ATOM 856 N N . SER A 1 107 ? 4.567 9.540 9.897 1.00 88.56 107 SER A N 1
ATOM 857 C CA . SER A 1 107 ? 3.325 9.681 9.157 1.00 88.56 107 SER A CA 1
ATOM 858 C C . SER A 1 107 ? 3.574 10.524 7.917 1.00 88.56 107 SER A C 1
ATOM 860 O O . SER A 1 107 ? 4.445 11.386 7.887 1.00 88.56 107 SER A O 1
ATOM 862 N N . PHE A 1 108 ? 2.799 10.245 6.884 1.00 90.25 108 PHE A N 1
ATOM 863 C CA . PHE A 1 108 ? 2.749 11.015 5.653 1.00 90.25 108 PHE A CA 1
ATOM 864 C C . PHE A 1 108 ? 1.299 11.012 5.176 1.00 90.25 108 PHE A C 1
ATOM 866 O O . PHE A 1 108 ? 0.554 10.057 5.426 1.00 90.25 108 PHE A O 1
ATOM 873 N N . ASN A 1 109 ? 0.876 12.096 4.541 1.00 91.31 109 ASN A N 1
ATOM 874 C CA . ASN A 1 109 ? -0.471 12.248 4.007 1.00 91.31 109 ASN A CA 1
ATOM 875 C C . ASN A 1 109 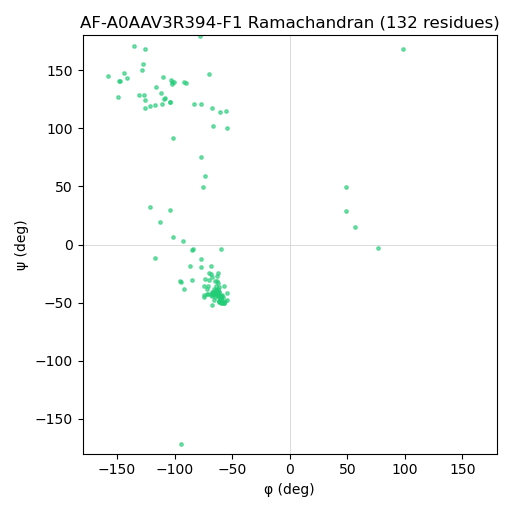? -0.524 11.844 2.519 1.00 91.31 109 ASN A C 1
ATOM 877 O O . ASN A 1 109 ? 0.403 11.252 1.958 1.00 91.31 109 ASN A O 1
ATOM 881 N N . LYS A 1 110 ? -1.661 12.108 1.873 1.00 91.06 110 LYS A N 1
ATOM 882 C CA . LYS A 1 110 ? -1.870 11.770 0.463 1.00 91.06 110 LYS A CA 1
ATOM 883 C C . LYS A 1 110 ? -1.039 12.667 -0.457 1.00 91.06 110 LYS A C 1
ATOM 885 O O . LYS A 1 110 ? -0.577 12.201 -1.496 1.00 91.06 110 LYS A O 1
ATOM 890 N N . GLU A 1 111 ? -0.873 13.928 -0.093 1.00 91.75 111 GLU A N 1
ATOM 891 C CA . GLU A 1 111 ? -0.124 14.940 -0.828 1.00 91.75 111 GLU A CA 1
ATOM 892 C C . GLU A 1 111 ? 1.372 14.593 -0.848 1.00 91.75 111 GLU A C 1
ATOM 894 O O . GLU A 1 111 ? 1.988 14.625 -1.912 1.00 91.75 111 GLU A O 1
ATOM 899 N N . ASP A 1 112 ? 1.914 14.122 0.277 1.00 91.38 112 ASP A N 1
ATOM 900 C CA . ASP A 1 112 ? 3.283 13.611 0.413 1.00 91.38 112 ASP A CA 1
ATOM 901 C C . ASP A 1 112 ? 3.553 12.456 -0.542 1.00 91.38 112 ASP A C 1
ATOM 903 O O . ASP A 1 112 ? 4.541 12.443 -1.279 1.00 91.38 112 ASP A O 1
ATOM 907 N N . LEU A 1 113 ? 2.640 11.481 -0.546 1.00 91.38 113 LEU A N 1
ATOM 908 C CA . LEU A 1 113 ? 2.715 10.331 -1.437 1.00 91.38 113 LEU A CA 1
ATOM 909 C C . LEU A 1 113 ? 2.601 10.749 -2.898 1.00 91.38 113 LEU A C 1
ATOM 911 O O . LEU A 1 113 ? 3.342 10.236 -3.732 1.00 91.38 113 LEU A O 1
ATOM 915 N N . LYS A 1 114 ? 1.674 11.659 -3.216 1.00 91.69 114 LYS A N 1
ATOM 916 C CA . LYS A 1 114 ? 1.469 12.144 -4.581 1.00 91.69 114 LYS A CA 1
ATOM 917 C C . LYS A 1 114 ? 2.743 12.802 -5.105 1.00 91.69 114 LYS A C 1
ATOM 919 O O . LYS A 1 114 ? 3.222 12.414 -6.166 1.00 91.69 114 LYS A O 1
ATOM 924 N N . ARG A 1 115 ? 3.321 13.715 -4.325 1.00 90.56 115 ARG A N 1
ATOM 925 C CA . ARG A 1 115 ? 4.562 14.404 -4.673 1.00 90.56 115 ARG A CA 1
ATOM 926 C C . ARG A 1 115 ? 5.728 13.435 -4.828 1.00 90.56 115 ARG A C 1
ATOM 928 O O . ARG A 1 115 ? 6.478 13.533 -5.793 1.00 90.56 115 ARG A O 1
ATOM 935 N N . LEU A 1 116 ? 5.876 12.483 -3.904 1.00 90.81 116 LEU A N 1
ATOM 936 C CA . LEU A 1 116 ? 6.929 11.476 -4.005 1.00 90.81 116 LEU A CA 1
ATOM 937 C C . LEU A 1 116 ? 6.790 10.648 -5.290 1.00 90.81 116 LEU A C 1
ATOM 939 O O . LEU A 1 116 ? 7.780 10.412 -5.971 1.00 90.81 116 LEU A O 1
ATOM 943 N N . VAL A 1 117 ? 5.573 10.222 -5.635 1.00 89.81 117 VAL A N 1
ATOM 944 C CA . VAL A 1 117 ? 5.314 9.463 -6.866 1.00 89.81 117 VAL A CA 1
ATOM 945 C C . VAL A 1 117 ? 5.637 10.289 -8.112 1.00 89.81 117 VAL A C 1
ATOM 947 O O . VAL A 1 117 ? 6.237 9.751 -9.035 1.00 89.81 117 VAL A O 1
ATOM 950 N N . GLU A 1 118 ? 5.281 11.575 -8.141 1.00 89.00 118 GLU A N 1
ATOM 951 C CA . GLU A 1 118 ? 5.616 12.477 -9.254 1.00 89.00 118 GLU A CA 1
ATOM 952 C C . GLU A 1 118 ? 7.134 12.621 -9.434 1.00 89.00 118 GLU A C 1
ATOM 954 O O . GLU A 1 118 ? 7.628 12.488 -10.551 1.00 89.00 118 GLU A O 1
ATOM 959 N N . ILE A 1 119 ? 7.879 12.812 -8.340 1.00 87.38 119 ILE A N 1
ATOM 960 C CA . ILE A 1 119 ? 9.348 12.892 -8.371 1.00 87.38 119 ILE A CA 1
ATOM 961 C C . ILE A 1 119 ? 9.951 11.593 -8.918 1.00 87.38 119 ILE A C 1
ATOM 963 O O . ILE A 1 119 ? 10.760 11.642 -9.838 1.00 87.38 119 ILE A O 1
ATOM 967 N N . LEU A 1 120 ? 9.532 10.436 -8.395 1.00 86.12 120 LEU A N 1
ATOM 968 C CA . LEU A 1 120 ? 10.088 9.141 -8.800 1.00 86.12 120 LEU A CA 1
ATOM 969 C C . LEU A 1 120 ? 9.807 8.812 -10.274 1.00 86.12 120 LEU A C 1
ATOM 971 O O . LEU A 1 120 ? 10.682 8.288 -10.954 1.00 86.12 120 LEU A O 1
ATOM 975 N N . ILE A 1 121 ? 8.614 9.143 -10.781 1.00 83.19 121 ILE A N 1
ATOM 976 C CA . ILE A 1 121 ? 8.276 8.937 -12.199 1.00 83.19 121 ILE A CA 1
ATOM 977 C C . ILE A 1 121 ? 9.134 9.836 -13.098 1.00 83.19 121 ILE A C 1
ATOM 979 O O . ILE A 1 121 ? 9.623 9.380 -14.130 1.00 83.19 121 ILE A O 1
ATOM 983 N N . ASN A 1 122 ? 9.342 11.097 -12.713 1.00 82.88 122 ASN A N 1
ATOM 984 C CA . ASN A 1 122 ? 10.160 12.022 -13.498 1.00 82.88 122 ASN A CA 1
ATOM 985 C C . ASN A 1 122 ? 11.640 11.603 -13.511 1.00 82.88 122 ASN A C 1
ATOM 987 O O . ASN A 1 122 ? 12.255 11.601 -14.574 1.00 82.88 122 ASN A O 1
ATOM 991 N N . GLU A 1 123 ? 12.188 11.174 -12.367 1.00 79.50 123 GLU A N 1
ATOM 992 C CA . GLU A 1 123 ? 13.564 10.662 -12.274 1.00 79.50 123 GLU A CA 1
ATOM 993 C C . GLU A 1 123 ? 13.772 9.408 -13.149 1.00 79.50 123 GLU A C 1
ATOM 995 O O . GLU A 1 123 ? 14.798 9.287 -13.819 1.00 79.50 123 GLU A O 1
ATOM 1000 N N . GLU A 1 124 ? 12.812 8.474 -13.202 1.00 73.31 124 GLU A N 1
ATOM 1001 C CA . GLU A 1 124 ? 12.891 7.304 -14.097 1.00 73.31 124 GLU A CA 1
ATOM 1002 C C . GLU A 1 124 ? 12.868 7.698 -15.582 1.00 73.31 124 GLU A C 1
ATOM 1004 O O . GLU A 1 124 ? 13.611 7.129 -16.386 1.00 73.31 124 GLU A O 1
ATOM 1009 N N . MET A 1 125 ? 12.059 8.694 -15.954 1.00 69.25 125 MET A N 1
ATOM 1010 C CA . MET A 1 125 ? 12.000 9.209 -17.325 1.00 69.25 125 MET A CA 1
ATOM 1011 C C . MET A 1 125 ? 13.313 9.885 -17.738 1.00 69.25 125 MET A C 1
ATOM 1013 O O . MET A 1 125 ? 13.799 9.646 -18.842 1.00 69.25 125 MET A O 1
ATOM 1017 N N . GLU A 1 126 ? 13.916 10.690 -16.861 1.00 69.81 126 GLU A N 1
ATOM 1018 C CA . GLU A 1 126 ? 15.205 11.343 -17.121 1.00 69.81 126 GLU A CA 1
ATOM 1019 C C . GLU A 1 126 ? 16.347 10.325 -17.249 1.00 69.81 126 GLU A C 1
ATOM 1021 O O . GLU A 1 126 ? 17.122 10.377 -18.208 1.00 69.81 126 GLU A O 1
ATOM 1026 N N . ASN A 1 127 ? 16.415 9.345 -16.343 1.00 66.62 127 ASN A N 1
ATOM 1027 C CA . ASN A 1 127 ? 17.444 8.303 -16.375 1.00 66.62 127 ASN A CA 1
ATOM 1028 C C . ASN A 1 127 ? 17.291 7.371 -17.590 1.00 66.62 127 ASN A C 1
ATOM 1030 O O . ASN A 1 127 ? 18.277 7.065 -18.259 1.00 66.62 127 ASN A O 1
ATOM 1034 N N . GLY A 1 128 ? 16.060 6.993 -17.949 1.00 60.81 128 GLY A N 1
ATOM 1035 C CA . GLY A 1 128 ? 15.787 6.173 -19.133 1.00 60.81 128 GLY A CA 1
ATOM 1036 C C . GLY A 1 128 ? 16.061 6.884 -20.466 1.00 60.81 128 GLY A C 1
ATOM 1037 O O . GLY A 1 128 ? 16.353 6.224 -21.464 1.00 60.81 128 GLY A O 1
ATOM 1038 N N . VAL A 1 129 ? 15.998 8.220 -20.509 1.00 58.38 129 VAL A N 1
ATOM 1039 C CA . VAL A 1 129 ? 16.440 9.018 -21.670 1.00 58.38 129 VAL A CA 1
ATOM 1040 C C . VAL A 1 129 ? 17.966 9.069 -21.752 1.00 58.38 129 VAL A C 1
ATOM 1042 O O . VAL A 1 129 ? 18.515 9.043 -22.855 1.00 58.38 129 VAL A O 1
ATOM 1045 N N . ASN A 1 130 ? 18.651 9.116 -20.608 1.00 52.53 130 ASN A N 1
ATOM 1046 C CA . ASN A 1 130 ? 20.108 9.176 -20.556 1.00 52.53 130 ASN A CA 1
ATOM 1047 C C . ASN A 1 130 ? 20.755 7.837 -20.954 1.00 52.53 130 ASN A C 1
ATOM 1049 O O . ASN A 1 130 ? 21.720 7.831 -21.709 1.00 52.53 130 ASN A O 1
ATOM 1053 N N . GLU A 1 131 ? 20.173 6.702 -20.552 1.00 51.06 131 GLU A N 1
ATOM 1054 C CA . GLU A 1 131 ? 20.650 5.361 -20.937 1.00 51.06 131 GLU A CA 1
ATOM 1055 C C . GLU A 1 131 ? 20.420 5.018 -22.422 1.00 51.06 131 GLU A C 1
ATOM 1057 O O . GLU A 1 131 ? 21.153 4.211 -22.983 1.00 51.06 131 GLU A O 1
ATOM 1062 N N . ARG A 1 132 ? 19.440 5.639 -23.097 1.00 49.91 132 ARG A N 1
ATOM 106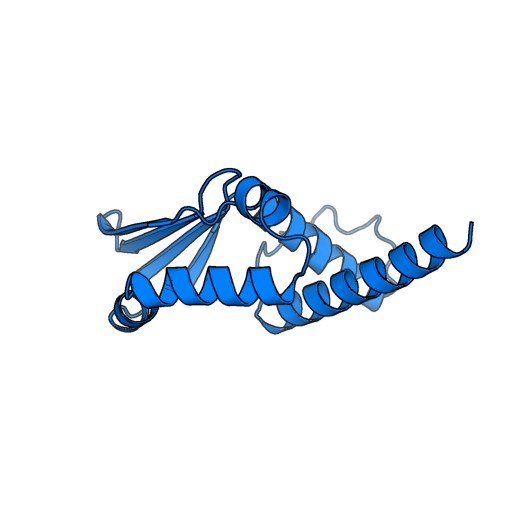3 C CA . ARG A 1 132 ? 19.180 5.435 -24.542 1.00 49.91 132 ARG A CA 1
ATOM 1064 C C . ARG A 1 132 ? 20.043 6.305 -25.466 1.00 49.91 132 ARG A C 1
ATOM 1066 O O . ARG A 1 132 ? 19.903 6.209 -26.684 1.00 49.91 132 ARG A O 1
ATOM 1073 N N . ARG A 1 133 ? 20.870 7.195 -24.910 1.00 46.47 133 ARG A N 1
ATOM 1074 C CA . ARG A 1 133 ? 21.759 8.111 -25.650 1.00 46.47 133 ARG A CA 1
ATOM 1075 C C . ARG A 1 133 ? 23.223 7.650 -25.691 1.00 46.47 133 ARG A C 1
ATOM 1077 O O . ARG A 1 133 ? 24.055 8.406 -26.189 1.00 46.47 133 ARG A O 1
ATOM 1084 N N . ILE A 1 134 ? 23.522 6.451 -25.188 1.00 41.16 134 ILE A N 1
ATOM 1085 C CA . ILE A 1 134 ? 24.867 5.855 -25.129 1.00 41.16 134 ILE A CA 1
ATOM 1086 C C . ILE A 1 134 ? 24.937 4.646 -26.060 1.00 41.16 134 ILE A C 1
ATOM 1088 O O . ILE A 1 134 ? 23.956 3.868 -26.073 1.00 41.16 134 ILE A O 1
#

Organism: Lithospermum erythrorhizon (NCBI:txid34254)

Solvent-accessible surface area (backbone atoms only — not comparable to full-atom values): 7795 Å² total; per-residue (Å²): 69,37,35,39,38,34,49,40,51,63,30,26,37,44,36,33,34,52,96,93,39,79,78,45,75,51,77,40,88,60,2,59,53,52,47,58,74,73,34,96,46,70,66,63,42,52,51,51,55,51,50,57,43,58,76,66,45,48,64,61,57,54,68,76,45,72,63,76,46,78,46,73,40,52,70,58,47,54,49,49,54,53,50,45,52,52,51,54,47,64,75,67,74,57,76,83,82,75,68,87,77,66,84,74,74,93,72,78,57,70,66,50,52,50,51,50,52,53,51,54,54,51,53,52,52,55,52,56,54,56,64,72,74,110

Radius of gyration: 17.66 Å; Cα contacts (8 Å, |Δi|>4): 134; chains: 1; bounding box: 43×36×46 Å

pLDDT: mean 85.41, std 16.25, range [41.16, 98.31]

Secondary structure (DSSP, 8-state):
-EEEEEE-SS-EEEEEEETTEEEEEEEES--HHHHHHH-SSHHHHHHHHHHHHHHTTHHHHHHTS---EEEEESHHHHHHHHHHHHHHHHHTT--GGG-SSS-------HHHHHHHHHHHHHHHHHHHHHHTT-

InterPro domains:
  IPR003695 Ppx/GppA phosphatase, N-terminal [PF02541] (2-124)
  IPR043129 ATPase, nucleotide binding domain [SSF53067] (3-102)
  IPR050273 GppA/Ppx guanosine pentaphosphate hydrolase [PTHR30005] (2-125)

Foldseek 3Di:
DEWEWEAAQQWIKIFDDDPPDTPDIDIGRLHPNSLVVVDPDVVVSVVVVVVRCVVVCVVVVVVVDPHPYYHYDDPVLVVLLVQLVVVVCVVVVDDPPPPPPDPDPSDDDPVSVVVSVVVVVVVCVVVVVVVVVD

Mean predicted aligned error: 7.45 Å

Nearest PDB structures (foldseek):
  8jgr-assembly1_A  TM=7.308E-01  e=1.019E-04  Deinococcus radiodurans R1 = ATCC 13939 = DSM 20539
  1t6d-assembly2_B  TM=6.549E-01  e=1.704E-04  Aquifex aeolicus VF5
  3hi0-assembly1_A  TM=6.614E-01  e=1.836E-03  Agrobacterium fabrum str. C58
  3hi0-assembly1_B  TM=6.658E-01  e=1.041E-02  Agrobacterium fabrum str. C58
  8gtz-assembly1_A  TM=5.718E-01  e=1.958E-03  Zymomonas mobilis

Sequence (134 aa):
MILTIDIGGGSTEFVIGHQGKILYSISLQLGHITITRRFSEVEKMREHIRSVIFATDLVSRVKRYNIKNVIGSSGTIRKIEKLVYKGYARDLQEDVQELHGFQRNKSFNKEDLKRLVEILINEEMENGVNERRI